Protein AF-A0A8S0FCV1-F1 (afdb_monomer_lite)

Sequence (54 aa):
MTLAAITMTTPEAASPVQMYRATYSPDDNKLRLYAVSRLDPETYKKVHDAGFRS

Secondary structure (DSSP, 8-state):
--PPP------TT-------EEEEETTTTEEEEE-SSPPPHHHHHHHHHTT---

Structure (mmCIF, N/CA/C/O backbone):
data_AF-A0A8S0FCV1-F1
#
_entry.id   AF-A0A8S0FCV1-F1
#
loop_
_atom_site.group_PDB
_atom_site.id
_atom_site.type_symbol
_atom_site.label_atom_id
_atom_site.label_alt_id
_atom_site.label_comp_id
_atom_site.label_asym_id
_atom_site.label_entity_id
_atom_site.label_seq_id
_atom_site.pdbx_PDB_ins_code
_atom_site.Cartn_x
_atom_site.Cartn_y
_atom_site.Cartn_z
_atom_site.occupancy
_atom_site.B_iso_or_equiv
_atom_site.auth_seq_id
_atom_site.auth_comp_id
_atom_site.auth_asym_id
_atom_site.auth_atom_id
_atom_site.pdbx_PDB_model_num
ATOM 1 N N . MET A 1 1 ? 7.948 26.453 -39.092 1.00 43.28 1 MET A N 1
ATOM 2 C CA . MET A 1 1 ? 8.013 25.612 -37.878 1.00 43.28 1 MET A CA 1
ATOM 3 C C . MET A 1 1 ? 7.344 26.397 -36.768 1.00 43.28 1 MET A C 1
ATOM 5 O O . MET A 1 1 ? 7.925 27.374 -36.322 1.00 43.28 1 MET A O 1
ATOM 9 N N . THR A 1 2 ? 6.120 26.041 -36.386 1.00 35.97 2 THR A N 1
ATOM 10 C CA . THR A 1 2 ? 5.398 26.732 -35.306 1.00 35.97 2 THR A CA 1
ATOM 11 C C . THR A 1 2 ? 4.824 25.658 -34.393 1.00 35.97 2 THR A C 1
ATOM 13 O O . THR A 1 2 ? 3.900 24.954 -34.791 1.00 35.97 2 THR A O 1
ATOM 16 N N . LEU A 1 3 ? 5.423 25.463 -33.214 1.00 42.72 3 LEU A N 1
ATOM 17 C CA . LEU A 1 3 ? 4.862 24.596 -32.177 1.00 42.72 3 LEU A CA 1
ATO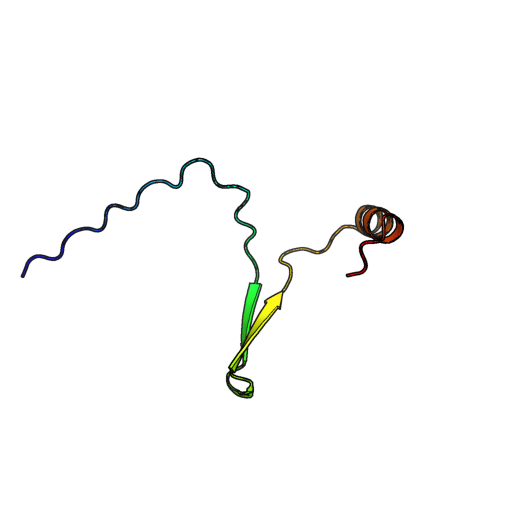M 18 C C . LEU A 1 3 ? 3.759 25.369 -31.447 1.00 42.72 3 LEU A C 1
ATOM 20 O O . LEU A 1 3 ? 4.009 26.447 -30.910 1.00 42.72 3 LEU A O 1
ATOM 24 N N . ALA A 1 4 ? 2.548 24.815 -31.435 1.00 47.62 4 ALA A N 1
ATOM 25 C CA . ALA A 1 4 ? 1.442 25.328 -30.641 1.00 47.62 4 ALA A CA 1
ATOM 26 C C . ALA A 1 4 ? 1.709 25.070 -29.149 1.00 47.62 4 ALA A C 1
ATOM 28 O O . ALA A 1 4 ? 1.983 23.941 -28.741 1.00 47.62 4 ALA A O 1
ATOM 29 N N . ALA A 1 5 ? 1.636 26.132 -28.347 1.00 53.34 5 ALA A N 1
ATOM 30 C CA . ALA A 1 5 ? 1.680 26.060 -26.897 1.00 53.34 5 ALA A CA 1
ATOM 31 C C . ALA A 1 5 ? 0.421 25.344 -26.387 1.00 53.34 5 ALA A C 1
ATOM 33 O O . ALA A 1 5 ? -0.697 25.789 -26.638 1.00 53.34 5 ALA A O 1
ATOM 34 N N . ILE A 1 6 ? 0.609 24.227 -25.685 1.00 53.88 6 ILE A N 1
ATOM 35 C CA . ILE A 1 6 ? -0.476 23.513 -25.012 1.00 53.88 6 ILE A CA 1
ATOM 36 C C . ILE A 1 6 ? -0.797 24.293 -23.737 1.00 53.88 6 ILE A C 1
ATOM 38 O O . ILE A 1 6 ? -0.035 24.280 -22.771 1.00 53.88 6 ILE A O 1
ATOM 42 N N . THR A 1 7 ? -1.917 25.007 -23.757 1.00 48.09 7 THR A N 1
ATOM 43 C CA . THR A 1 7 ? -2.546 25.610 -22.583 1.00 48.09 7 THR A CA 1
ATOM 44 C C . THR A 1 7 ? -2.905 24.498 -21.596 1.00 48.09 7 THR A C 1
ATOM 46 O O . THR A 1 7 ? -3.797 23.693 -21.850 1.00 48.09 7 THR A O 1
ATOM 49 N N . MET A 1 8 ? -2.195 24.431 -20.468 1.00 52.94 8 MET A N 1
ATOM 50 C CA . MET A 1 8 ? -2.579 23.587 -19.336 1.00 52.94 8 MET A CA 1
ATOM 51 C C . MET A 1 8 ? -3.790 24.231 -18.658 1.00 52.94 8 MET A C 1
ATOM 53 O O . MET A 1 8 ? -3.652 25.180 -17.889 1.00 52.94 8 MET A O 1
ATOM 57 N N . THR A 1 9 ? -4.983 23.743 -18.988 1.00 45.94 9 THR A N 1
ATOM 58 C CA . THR A 1 9 ? -6.217 24.049 -18.262 1.00 45.94 9 THR A CA 1
ATOM 59 C C . THR A 1 9 ? -6.066 23.605 -16.807 1.00 45.94 9 THR A C 1
ATOM 61 O O . THR A 1 9 ? -5.826 22.431 -16.528 1.00 45.94 9 THR A O 1
ATOM 64 N N . THR A 1 10 ? -6.192 24.563 -15.888 1.00 59.59 10 THR A N 1
ATOM 65 C CA . THR A 1 10 ? -6.330 24.372 -14.439 1.00 59.59 10 THR A CA 1
ATOM 66 C C . THR A 1 10 ? -7.340 23.260 -14.144 1.00 59.59 10 THR A C 1
ATOM 68 O O . THR A 1 10 ? -8.478 23.374 -14.604 1.00 59.59 10 THR A O 1
ATOM 71 N N . PRO A 1 11 ? -6.991 22.200 -13.388 1.00 59.78 11 PRO A N 1
ATOM 72 C CA . PRO A 1 11 ? -7.976 21.207 -13.007 1.00 59.78 11 PRO A CA 1
ATOM 73 C C . PRO A 1 11 ? -8.895 21.806 -11.941 1.00 59.78 11 PRO A C 1
ATOM 75 O O . PRO A 1 11 ? -8.552 21.935 -10.766 1.00 59.78 11 PRO A O 1
ATOM 78 N N . GLU A 1 12 ? -10.065 22.206 -12.422 1.00 60.16 12 GLU A N 1
ATOM 79 C CA . GLU A 1 12 ? -11.305 22.369 -11.683 1.00 60.16 12 GLU A CA 1
ATOM 80 C C . GLU A 1 12 ? -11.471 21.251 -10.642 1.00 60.16 12 GLU A C 1
ATOM 82 O O . GLU A 1 12 ? -11.440 20.069 -10.980 1.00 60.16 12 GLU A O 1
ATOM 87 N N . ALA A 1 13 ? -11.611 21.653 -9.374 1.00 57.09 13 ALA A N 1
ATOM 88 C CA . ALA A 1 13 ? -12.108 20.846 -8.258 1.00 57.09 13 ALA A CA 1
ATOM 89 C C . ALA A 1 13 ? -11.619 19.384 -8.234 1.00 57.09 13 ALA A C 1
ATOM 91 O O . ALA A 1 13 ? -12.409 18.440 -8.258 1.00 57.09 13 ALA A O 1
ATOM 92 N N . ALA A 1 14 ? -10.301 19.189 -8.166 1.00 51.19 14 ALA A N 1
ATOM 93 C CA . ALA A 1 14 ? -9.729 17.864 -7.995 1.00 51.19 14 ALA A CA 1
ATOM 94 C C . ALA A 1 14 ? -10.228 17.235 -6.681 1.00 51.19 14 ALA A C 1
ATOM 96 O O . ALA A 1 14 ? -9.857 17.652 -5.581 1.00 51.19 14 ALA A O 1
ATOM 97 N N . SER A 1 15 ? -11.029 16.173 -6.805 1.00 59.06 15 SER A N 1
ATOM 98 C CA . SER A 1 15 ? -11.061 15.079 -5.828 1.00 59.06 15 SER A CA 1
ATOM 99 C C . SER A 1 15 ? -9.615 14.795 -5.403 1.00 59.06 15 SER A C 1
ATOM 101 O O . SER A 1 15 ? -8.747 14.894 -6.275 1.00 59.06 15 SER A O 1
ATOM 103 N N . PRO A 1 16 ? -9.310 14.481 -4.127 1.00 60.84 16 PRO A N 1
ATOM 104 C CA . PRO A 1 16 ? -7.927 14.292 -3.702 1.00 60.84 16 PRO A CA 1
ATOM 105 C C . PRO A 1 16 ? -7.257 13.326 -4.676 1.00 60.84 16 PRO A C 1
ATOM 107 O O . PRO A 1 16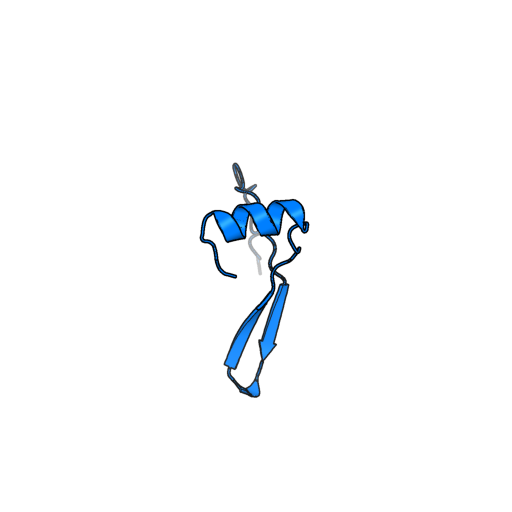 ? -7.652 12.163 -4.762 1.00 60.84 16 PRO A O 1
ATOM 110 N N . VAL A 1 17 ? -6.321 13.842 -5.483 1.00 58.78 17 VAL A N 1
ATOM 111 C CA . VAL A 1 17 ? -5.588 13.038 -6.458 1.00 58.78 17 VAL A CA 1
ATOM 112 C C . VAL A 1 17 ? -4.751 12.115 -5.605 1.00 58.78 17 VAL A C 1
ATOM 114 O O . VAL A 1 17 ? -3.705 12.505 -5.085 1.00 58.78 17 VAL A O 1
ATOM 117 N N . GLN A 1 18 ? -5.284 10.926 -5.352 1.00 67.75 18 GLN A N 1
ATOM 118 C CA . GLN A 1 18 ? -4.630 9.954 -4.513 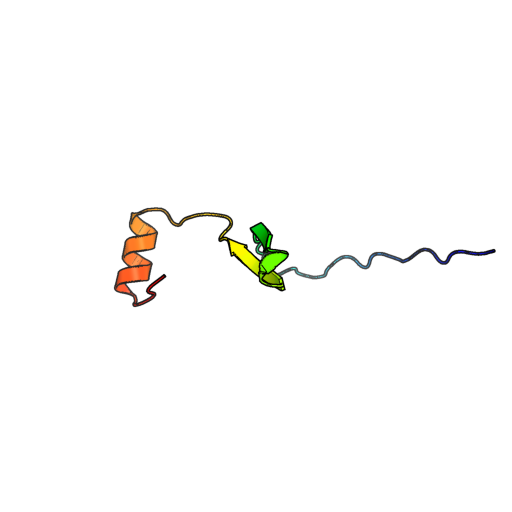1.00 67.75 18 GLN A CA 1
ATOM 119 C C . GLN A 1 18 ? -3.423 9.481 -5.310 1.00 67.75 18 GLN A C 1
ATOM 121 O O . GLN A 1 18 ? -3.533 8.665 -6.221 1.00 67.75 18 GLN A O 1
ATOM 126 N N . MET A 1 19 ? -2.270 10.093 -5.045 1.00 73.00 19 MET A N 1
ATOM 127 C CA . MET A 1 19 ? -1.023 9.645 -5.637 1.00 73.00 19 MET A CA 1
ATOM 128 C C . MET A 1 19 ? -0.826 8.202 -5.179 1.00 73.00 19 MET A C 1
ATOM 130 O O . MET A 1 19 ? -0.946 7.910 -3.992 1.00 73.00 19 MET A O 1
ATOM 134 N N . TYR A 1 20 ? -0.572 7.296 -6.117 1.00 75.44 20 TYR A N 1
ATOM 135 C CA . TYR A 1 20 ? -0.210 5.910 -5.841 1.00 75.44 20 TYR A CA 1
ATOM 136 C C . TYR A 1 20 ? 1.238 5.701 -6.264 1.00 75.44 20 TYR A C 1
ATOM 138 O O . TYR A 1 20 ? 1.684 6.249 -7.273 1.00 75.44 20 TYR A O 1
ATOM 146 N N . ARG A 1 21 ? 1.985 4.892 -5.510 1.00 80.56 21 ARG A N 1
ATOM 147 C CA . ARG A 1 21 ? 3.341 4.515 -5.913 1.00 80.56 21 ARG A CA 1
ATOM 148 C C . ARG A 1 21 ? 3.247 3.287 -6.806 1.00 80.56 21 ARG A C 1
ATOM 150 O O . ARG A 1 21 ? 2.736 2.263 -6.369 1.00 80.56 21 ARG A O 1
ATOM 157 N N . ALA A 1 22 ? 3.754 3.372 -8.030 1.00 83.25 22 ALA A N 1
ATOM 158 C CA . ALA A 1 22 ? 3.729 2.270 -8.986 1.00 83.25 22 ALA A CA 1
ATOM 159 C C . ALA A 1 22 ? 5.146 1.798 -9.335 1.00 83.25 22 ALA A C 1
ATOM 161 O O . ALA A 1 22 ? 6.057 2.617 -9.454 1.00 83.25 22 ALA A O 1
ATOM 162 N N . THR A 1 23 ? 5.332 0.494 -9.537 1.00 86.62 23 THR A N 1
ATOM 163 C CA . THR A 1 23 ? 6.510 -0.057 -10.223 1.00 86.62 23 THR A CA 1
ATOM 164 C C . THR A 1 23 ? 6.073 -0.866 -11.438 1.00 86.62 23 THR A C 1
ATOM 166 O O . THR A 1 23 ? 5.049 -1.550 -11.410 1.00 86.62 23 THR A O 1
ATOM 169 N N . TYR A 1 24 ? 6.840 -0.776 -12.523 1.00 84.94 24 TYR A N 1
ATOM 170 C CA . TYR A 1 24 ? 6.641 -1.612 -13.702 1.00 84.94 24 TYR A CA 1
ATOM 171 C C . TYR A 1 24 ? 7.560 -2.827 -13.611 1.00 84.94 24 TYR A C 1
ATOM 173 O O . TYR A 1 24 ? 8.766 -2.670 -13.420 1.00 84.94 24 TYR A O 1
ATOM 181 N N . SER A 1 25 ? 6.989 -4.027 -13.719 1.00 80.50 25 SER A N 1
ATOM 182 C CA . SER A 1 25 ? 7.766 -5.261 -13.828 1.00 80.50 25 SER A CA 1
ATOM 183 C C . SER A 1 25 ? 7.823 -5.663 -15.303 1.00 80.50 25 SER A C 1
ATOM 185 O O . SER A 1 25 ? 6.787 -6.063 -15.841 1.00 80.50 25 SER A O 1
ATOM 187 N N . PRO A 1 26 ? 8.987 -5.555 -15.965 1.00 82.50 26 PRO A N 1
ATOM 188 C CA . PRO A 1 26 ? 9.111 -5.879 -17.383 1.00 82.50 26 PRO A CA 1
ATOM 189 C C . PRO A 1 26 ? 8.917 -7.374 -17.662 1.00 82.50 26 PRO A C 1
ATOM 191 O O . PRO A 1 26 ? 8.333 -7.707 -18.687 1.00 82.50 26 PRO A O 1
ATOM 194 N N . ASP A 1 27 ? 9.316 -8.255 -16.738 1.00 86.12 27 ASP A N 1
ATOM 195 C CA . ASP A 1 27 ? 9.204 -9.717 -16.882 1.00 86.12 27 ASP A CA 1
ATOM 196 C C . ASP A 1 27 ? 7.755 -10.200 -17.024 1.00 86.12 27 ASP A C 1
ATOM 198 O O . ASP A 1 27 ? 7.465 -11.118 -17.784 1.00 86.12 27 ASP A O 1
ATOM 202 N N . ASP A 1 28 ? 6.834 -9.546 -16.312 1.00 84.38 28 ASP A N 1
ATOM 203 C CA . ASP A 1 28 ? 5.41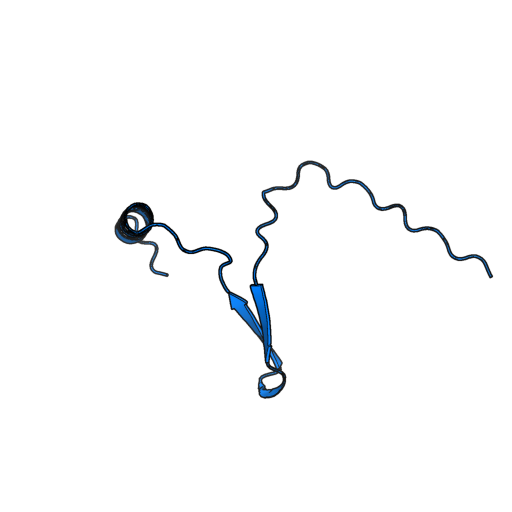4 -9.897 -16.305 1.00 84.38 28 ASP A CA 1
ATOM 204 C C . ASP A 1 28 ? 4.554 -8.954 -17.167 1.00 84.38 28 ASP A C 1
ATOM 206 O O . ASP A 1 28 ? 3.347 -9.174 -17.271 1.00 84.38 28 ASP A O 1
ATOM 210 N N . ASN A 1 29 ? 5.134 -7.880 -17.730 1.00 87.12 29 ASN A N 1
ATOM 211 C CA . ASN A 1 29 ? 4.423 -6.751 -18.357 1.00 87.12 29 ASN A CA 1
ATOM 212 C C . ASN A 1 29 ? 3.247 -6.242 -17.494 1.00 87.12 29 ASN A C 1
ATOM 214 O O . ASN A 1 29 ? 2.122 -6.044 -17.960 1.00 87.12 29 ASN A O 1
ATOM 218 N N . LYS A 1 30 ? 3.490 -6.092 -16.186 1.00 88.62 30 LYS A N 1
ATOM 219 C CA . LYS A 1 30 ? 2.470 -5.700 -15.202 1.00 88.62 30 LYS A CA 1
ATOM 220 C C . LYS A 1 30 ? 2.904 -4.479 -14.410 1.00 88.62 30 LYS A C 1
ATOM 222 O O . LYS A 1 30 ? 4.043 -4.380 -13.949 1.00 88.62 30 LYS A O 1
ATOM 227 N N . LEU A 1 31 ? 1.947 -3.580 -14.196 1.00 85.62 31 LEU A N 1
ATOM 228 C CA . LEU A 1 31 ? 2.063 -2.497 -13.228 1.00 85.62 31 LEU A CA 1
ATOM 229 C C . LEU A 1 31 ? 1.673 -3.012 -11.842 1.00 85.62 31 LEU A C 1
ATOM 231 O O . LEU A 1 31 ? 0.596 -3.578 -11.654 1.00 85.62 31 LEU A O 1
ATOM 235 N N . ARG A 1 32 ? 2.553 -2.802 -10.866 1.00 85.88 32 ARG A N 1
ATOM 236 C CA . ARG A 1 32 ? 2.298 -3.064 -9.448 1.00 85.88 32 ARG A CA 1
ATOM 237 C C . ARG A 1 32 ? 2.024 -1.736 -8.759 1.00 85.88 32 ARG A C 1
ATOM 239 O O . ARG A 1 32 ? 2.870 -0.846 -8.793 1.00 85.88 32 ARG A O 1
ATOM 246 N N . LEU A 1 33 ? 0.849 -1.604 -8.151 1.00 84.12 33 LEU A N 1
ATOM 247 C CA . LEU A 1 33 ? 0.436 -0.410 -7.415 1.00 84.12 33 LEU A CA 1
ATOM 248 C C . LEU A 1 33 ? 0.572 -0.648 -5.910 1.00 84.12 33 LEU A C 1
ATOM 250 O O . LEU A 1 33 ? 0.146 -1.679 -5.393 1.00 84.12 33 LEU A O 1
ATOM 254 N N . TYR A 1 34 ? 1.138 0.328 -5.209 1.00 82.25 34 TYR A N 1
ATOM 255 C CA . TYR A 1 34 ? 1.277 0.350 -3.761 1.00 82.25 34 TYR A CA 1
ATOM 256 C C . TYR A 1 34 ? 0.496 1.528 -3.181 1.00 82.25 34 TYR A C 1
ATOM 258 O O . TYR A 1 34 ? 0.505 2.637 -3.726 1.00 82.25 34 TYR A O 1
ATOM 266 N N . ALA A 1 35 ? -0.141 1.288 -2.035 1.00 81.25 35 ALA A N 1
ATOM 267 C CA . ALA A 1 35 ? -0.720 2.351 -1.227 1.00 81.25 35 ALA A CA 1
ATOM 268 C C . ALA A 1 35 ? 0.370 3.354 -0.816 1.00 81.25 35 ALA A C 1
ATOM 270 O O . ALA A 1 35 ? 1.486 2.958 -0.473 1.00 81.25 35 ALA A O 1
ATOM 271 N N . VAL A 1 36 ? 0.044 4.647 -0.847 1.00 78.94 36 VAL A N 1
ATOM 272 C CA . VAL A 1 36 ? 0.994 5.710 -0.479 1.00 78.94 36 VAL A CA 1
ATOM 273 C C . VAL A 1 36 ? 1.178 5.851 1.025 1.00 78.94 36 VAL A C 1
ATOM 275 O O . VAL A 1 36 ? 2.258 6.219 1.476 1.00 78.94 36 VAL A O 1
ATOM 278 N N . SER A 1 37 ? 0.173 5.486 1.811 1.00 78.62 37 SER A N 1
ATOM 279 C CA . SER A 1 37 ? 0.250 5.473 3.266 1.00 78.62 37 SER A CA 1
ATOM 280 C C . SER A 1 37 ? -0.479 4.260 3.830 1.00 78.62 37 SER A C 1
ATOM 282 O O . SER A 1 37 ? -1.350 3.664 3.191 1.00 78.62 37 SER A O 1
ATOM 284 N N . ARG A 1 38 ? -0.079 3.861 5.037 1.00 81.62 38 ARG A N 1
ATOM 285 C CA . ARG A 1 38 ? -0.801 2.875 5.839 1.00 81.62 38 ARG A CA 1
ATOM 286 C C . ARG A 1 38 ? -1.726 3.613 6.799 1.00 81.62 38 ARG A C 1
ATOM 288 O O . ARG A 1 38 ? -1.394 4.709 7.245 1.00 81.62 38 ARG A O 1
ATOM 295 N N . LEU A 1 39 ? -2.868 3.001 7.097 1.00 85.94 39 LEU A N 1
ATOM 296 C CA . LEU A 1 39 ? -3.741 3.471 8.166 1.00 85.94 39 LEU A CA 1
ATOM 297 C C . LEU A 1 39 ? -3.049 3.260 9.512 1.00 85.94 39 LEU A C 1
ATOM 299 O O . LEU A 1 39 ? -2.285 2.305 9.682 1.00 85.94 39 LEU A O 1
ATOM 303 N N . ASP A 1 40 ? -3.329 4.145 10.462 1.00 87.94 40 ASP A N 1
ATOM 304 C CA . ASP A 1 40 ? -2.956 3.931 11.852 1.00 87.94 40 ASP A CA 1
ATOM 305 C C . A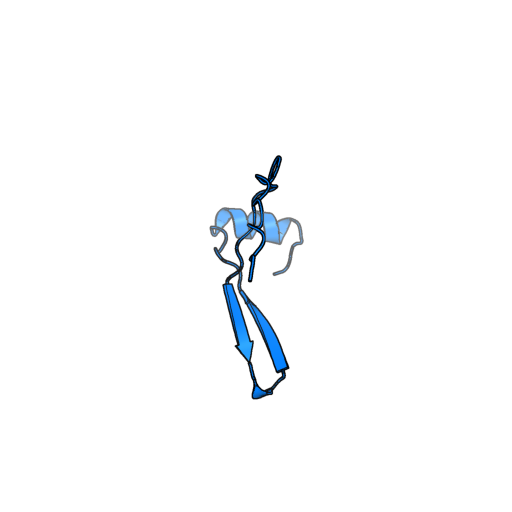SP A 1 40 ? -3.668 2.680 12.417 1.00 87.94 40 ASP A C 1
ATOM 307 O O . ASP A 1 40 ? -4.693 2.248 11.876 1.00 87.94 40 ASP A O 1
ATOM 311 N N . PRO A 1 41 ? -3.144 2.064 13.491 1.00 86.81 41 PRO A N 1
ATOM 312 C CA . PRO A 1 41 ? -3.669 0.795 13.996 1.00 86.81 41 PRO A CA 1
ATOM 313 C C . PRO A 1 41 ? -5.135 0.866 14.439 1.00 86.81 41 PRO A C 1
ATOM 315 O O . PRO A 1 41 ? -5.880 -0.101 14.271 1.00 86.81 41 PRO A O 1
ATOM 318 N N . GLU A 1 42 ? -5.562 2.001 14.996 1.00 90.56 42 GLU A N 1
ATOM 319 C CA . GLU A 1 42 ? -6.927 2.196 15.483 1.00 90.56 42 GLU A CA 1
ATOM 320 C C . GLU A 1 42 ? -7.911 2.298 14.312 1.00 90.56 42 GLU A C 1
ATOM 322 O O . GLU A 1 42 ? -8.940 1.616 14.288 1.00 90.56 42 GLU A O 1
ATOM 327 N N . THR A 1 43 ? -7.573 3.098 13.302 1.00 89.12 43 THR A N 1
ATOM 328 C CA . THR A 1 43 ? -8.358 3.237 12.074 1.00 89.12 43 THR A CA 1
ATOM 329 C C . THR A 1 43 ? -8.365 1.939 11.281 1.00 89.12 43 THR A C 1
ATOM 331 O O . THR A 1 43 ? -9.425 1.522 10.819 1.00 89.12 43 THR A O 1
ATOM 334 N N . TYR A 1 44 ? -7.232 1.240 11.177 1.00 88.56 44 TYR A N 1
ATOM 335 C CA . TYR A 1 44 ? -7.175 -0.075 10.540 1.00 88.56 44 TYR A CA 1
ATOM 336 C C . TYR A 1 44 ? -8.139 -1.058 11.206 1.00 88.56 44 TYR A C 1
ATOM 338 O O . TYR A 1 44 ? -8.907 -1.718 10.510 1.00 88.56 44 TYR A O 1
ATOM 346 N N . LYS A 1 45 ? -8.167 -1.108 12.545 1.00 89.00 45 LYS A N 1
ATOM 347 C CA . LYS A 1 45 ? -9.097 -1.963 13.289 1.00 89.00 45 LYS A CA 1
ATOM 348 C C . LYS A 1 45 ? -10.557 -1.608 12.995 1.00 89.00 45 LYS A C 1
ATOM 350 O O . LYS A 1 45 ? -11.338 -2.507 12.720 1.00 89.00 45 LYS A O 1
ATOM 355 N N . LYS A 1 46 ? -10.922 -0.320 12.981 1.00 90.38 46 LYS A N 1
ATOM 356 C CA . LYS A 1 46 ? -12.290 0.123 12.635 1.00 90.38 46 LYS A CA 1
ATOM 357 C C . LYS A 1 46 ? -12.694 -0.316 11.226 1.00 90.38 46 LYS A C 1
ATOM 359 O O . LYS A 1 46 ? -13.805 -0.790 11.021 1.00 90.38 46 LYS A O 1
ATOM 364 N N . VAL A 1 47 ? -11.786 -0.169 10.265 1.00 89.44 47 VAL A N 1
ATOM 365 C CA . VAL A 1 47 ? -12.008 -0.522 8.856 1.00 89.44 47 VAL A CA 1
ATOM 366 C C . VAL A 1 47 ? -12.095 -2.046 8.683 1.00 89.44 47 VAL A C 1
ATOM 368 O O . VAL A 1 47 ? -12.962 -2.535 7.961 1.00 89.44 47 VAL A O 1
ATOM 371 N N . HIS A 1 48 ? -11.278 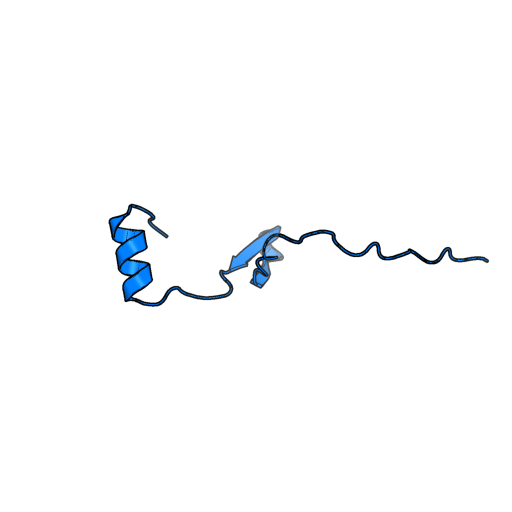-2.802 9.420 1.00 87.88 48 HIS A N 1
ATOM 372 C CA . HIS A 1 48 ? -11.333 -4.262 9.472 1.00 87.88 48 HIS A CA 1
ATOM 373 C C . HIS A 1 48 ? -12.636 -4.776 10.104 1.00 87.88 48 HIS A C 1
ATOM 375 O O . HIS A 1 48 ? -13.291 -5.642 9.525 1.00 87.88 48 HIS A O 1
ATOM 381 N N . ASP A 1 49 ? -13.044 -4.209 11.244 1.00 89.00 49 ASP A N 1
ATOM 382 C CA . ASP A 1 49 ? -14.303 -4.522 11.937 1.00 89.00 49 ASP A CA 1
ATOM 383 C C . ASP A 1 49 ? -15.522 -4.170 11.058 1.00 89.00 49 ASP A C 1
ATOM 385 O O . ASP A 1 49 ? -16.532 -4.872 11.077 1.00 89.00 49 ASP A O 1
ATOM 389 N N . ALA A 1 50 ? -15.410 -3.132 10.219 1.00 88.06 50 ALA A N 1
ATOM 390 C CA . ALA A 1 50 ? -16.397 -2.775 9.196 1.00 88.06 50 ALA A CA 1
ATOM 391 C C . ALA A 1 50 ? -16.403 -3.721 7.973 1.00 88.06 50 ALA A C 1
ATOM 393 O O . ALA A 1 50 ? -17.196 -3.533 7.051 1.00 88.06 50 ALA A O 1
ATOM 394 N N . GLY A 1 51 ? -15.543 -4.744 7.952 1.00 85.31 51 GLY A N 1
ATOM 395 C CA . GLY A 1 51 ? -15.518 -5.795 6.934 1.00 85.31 51 GLY A CA 1
ATOM 396 C C . GLY A 1 51 ? -14.603 -5.525 5.739 1.00 85.31 51 GLY A C 1
ATOM 397 O O . GLY A 1 51 ? -14.525 -6.364 4.836 1.00 85.31 51 GLY A O 1
ATOM 398 N N . PHE A 1 52 ? -13.872 -4.408 5.723 1.00 80.50 52 PHE A N 1
ATOM 399 C CA . PHE A 1 52 ? -12.868 -4.144 4.696 1.00 80.50 52 PHE A CA 1
ATOM 400 C C . PHE A 1 52 ? -11.606 -4.956 5.002 1.00 80.50 52 PHE A C 1
ATOM 402 O O . PHE A 1 52 ? -10.769 -4.586 5.826 1.00 80.50 52 PHE A O 1
ATOM 409 N N . ARG A 1 53 ? -11.474 -6.097 4.324 1.00 65.19 53 ARG A N 1
ATOM 410 C CA . ARG A 1 53 ? -10.259 -6.914 4.340 1.00 65.19 53 ARG A CA 1
ATOM 411 C C . ARG A 1 53 ? -9.320 -6.427 3.237 1.00 65.19 53 ARG A C 1
ATOM 413 O O . ARG A 1 53 ? -9.629 -6.590 2.061 1.00 65.19 53 ARG A O 1
ATOM 420 N N . SER A 1 54 ? -8.219 -5.791 3.639 1.00 59.47 54 SER A N 1
ATOM 421 C CA . SER A 1 54 ? -7.085 -5.440 2.771 1.00 59.47 54 SER A CA 1
ATOM 422 C C . SER A 1 54 ? -6.115 -6.600 2.621 1.00 59.47 54 SER A C 1
ATOM 424 O O . SER A 1 54 ? -5.796 -7.172 3.691 1.00 59.47 54 SER A O 1
#

Radius of gyration: 19.13 Å; chains: 1; bounding box: 26×37×53 Å

pLDDT: mean 73.38, std 15.89, range [35.97, 90.56]

Organism: Escherichia coli (NCBI:txid562)

Foldseek 3Di:
DDDDDDPDPDDDPDDPPQDWDWDQDPVVRDIDTHHPDDDDPVVVVVCVVVVDDD